Protein AF-A0A1J5NWZ8-F1 (afdb_monomer_lite)

Radius of gyration: 23.75 Å; chains: 1; bounding box: 38×22×72 Å

Foldseek 3Di:
DLVVLLVVLPDDDQDCPDPALPRPNVVVVDDPVRSVVVVVVDDPVRNVVSVVVNVVVNVVVVVVSVVSNVVSVVVVVVVVVVCVVVVVVVVVVVVVVD

InterPro domains:
  IPR043760 Pycsar effector protein domain [PF18967] (3-89)

Sequence (98 aa):
MIMIIVIRASTPFLDSKKKSLFYFGCIAGMERETYFSKSKAYSGEDELTDLRSQVHDLATGLRLKFRRLRFAGWLFTIQFLLFIPLLITLIHNLKQNP

Structure (mmCIF, N/CA/C/O backbone):
data_AF-A0A1J5NWZ8-F1
#
_entry.id   AF-A0A1J5NWZ8-F1
#
loop_
_atom_site.group_PDB
_atom_site.id
_atom_site.type_symbol
_atom_site.label_atom_id
_atom_site.label_alt_id
_atom_site.label_comp_id
_atom_site.label_asym_id
_atom_site.label_entity_id
_atom_site.label_seq_id
_atom_site.pdbx_PDB_ins_code
_atom_site.Cartn_x
_atom_site.Cartn_y
_atom_site.Cartn_z
_atom_site.occupancy
_atom_site.B_iso_or_equiv
_atom_site.auth_seq_id
_atom_site.auth_comp_id
_atom_site.auth_asym_id
_atom_site.auth_atom_id
_atom_site.pdbx_PDB_model_num
ATOM 1 N N . MET A 1 1 ? -11.625 -9.053 13.416 1.00 67.00 1 MET A N 1
ATOM 2 C CA . MET A 1 1 ? -11.796 -8.466 12.063 1.00 67.00 1 MET A CA 1
ATOM 3 C C . MET A 1 1 ? -10.858 -7.280 11.800 1.00 67.00 1 MET A C 1
ATOM 5 O O . MET A 1 1 ? -10.161 -7.298 10.795 1.00 67.00 1 MET A O 1
ATOM 9 N N . ILE A 1 2 ? -10.776 -6.290 12.700 1.00 70.12 2 ILE A N 1
ATOM 10 C CA . ILE A 1 2 ? -9.946 -5.075 12.530 1.00 70.12 2 ILE A CA 1
ATOM 11 C C . ILE A 1 2 ? -8.445 -5.390 12.377 1.00 70.12 2 ILE A C 1
ATOM 13 O O . ILE A 1 2 ? -7.788 -4.850 11.492 1.00 70.12 2 ILE A O 1
ATOM 17 N N . MET A 1 3 ? -7.919 -6.351 13.142 1.00 75.94 3 MET A N 1
ATOM 18 C CA . MET A 1 3 ? -6.514 -6.777 13.045 1.00 75.94 3 MET A CA 1
ATOM 19 C C . MET A 1 3 ? -6.144 -7.356 11.665 1.00 75.94 3 MET A C 1
ATOM 21 O O . MET A 1 3 ? -5.068 -7.082 11.145 1.00 75.94 3 MET A O 1
ATOM 25 N N . ILE A 1 4 ? -7.068 -8.075 11.016 1.00 81.25 4 ILE A N 1
ATOM 26 C CA . ILE A 1 4 ? -6.878 -8.616 9.657 1.00 81.25 4 ILE A CA 1
ATOM 27 C C . ILE A 1 4 ? -6.798 -7.479 8.627 1.00 81.25 4 ILE A C 1
ATOM 29 O O . ILE A 1 4 ? -6.012 -7.550 7.683 1.00 81.25 4 ILE A O 1
ATOM 33 N N . ILE A 1 5 ? -7.591 -6.418 8.812 1.00 78.31 5 ILE A N 1
ATOM 34 C CA . ILE A 1 5 ? -7.568 -5.231 7.946 1.00 78.31 5 ILE A CA 1
ATOM 35 C C . ILE A 1 5 ? -6.230 -4.506 8.081 1.00 78.31 5 ILE A C 1
ATOM 37 O O . ILE A 1 5 ? -5.645 -4.142 7.066 1.00 78.31 5 ILE A O 1
ATOM 41 N N . VAL A 1 6 ? -5.726 -4.340 9.308 1.00 77.75 6 VAL A N 1
ATOM 42 C CA . VAL A 1 6 ? -4.421 -3.716 9.565 1.00 77.75 6 VAL A CA 1
ATOM 43 C C . VAL A 1 6 ? -3.299 -4.522 8.912 1.00 77.75 6 VAL A C 1
ATOM 45 O O . VAL A 1 6 ? -2.523 -3.955 8.153 1.00 77.75 6 VAL A O 1
ATOM 48 N N . ILE A 1 7 ? -3.264 -5.846 9.108 1.00 81.88 7 ILE A N 1
ATOM 49 C CA . ILE A 1 7 ? -2.256 -6.722 8.486 1.00 81.88 7 ILE A CA 1
ATOM 50 C C . ILE A 1 7 ? -2.271 -6.574 6.958 1.00 81.88 7 ILE A C 1
ATOM 52 O O . ILE A 1 7 ? -1.228 -6.331 6.353 1.00 81.88 7 ILE A O 1
ATOM 56 N N . ARG A 1 8 ? -3.454 -6.638 6.333 1.00 78.25 8 ARG A N 1
ATOM 57 C CA . ARG A 1 8 ? -3.594 -6.472 4.877 1.00 78.25 8 ARG A CA 1
ATOM 58 C C . ARG A 1 8 ? -3.240 -5.067 4.391 1.00 78.25 8 ARG A C 1
ATOM 60 O O . ARG A 1 8 ? -2.714 -4.922 3.292 1.00 78.25 8 ARG A O 1
ATOM 67 N N . ALA A 1 9 ? -3.529 -4.032 5.177 1.00 76.38 9 ALA A N 1
ATOM 68 C CA . ALA A 1 9 ? -3.171 -2.655 4.851 1.00 76.38 9 ALA A CA 1
ATOM 69 C C . ALA A 1 9 ? -1.668 -2.380 5.022 1.00 76.38 9 ALA A C 1
ATOM 71 O O . ALA A 1 9 ? -1.153 -1.473 4.373 1.00 76.38 9 ALA A O 1
ATOM 72 N N . SER A 1 10 ? -0.965 -3.150 5.857 1.00 73.88 10 SER A N 1
ATOM 73 C CA . SER A 1 10 ? 0.479 -3.022 6.087 1.00 73.88 10 SER A CA 1
ATOM 74 C C . SER A 1 10 ? 1.321 -3.685 4.995 1.00 73.88 10 SER A C 1
ATOM 76 O O . SER A 1 10 ? 2.420 -3.202 4.707 1.00 73.88 10 SER A O 1
ATOM 78 N N . THR A 1 11 ? 0.805 -4.713 4.312 1.00 76.69 11 THR A N 1
ATOM 79 C CA . THR A 1 11 ? 1.505 -5.381 3.202 1.00 76.69 11 THR A CA 1
ATOM 80 C C . THR A 1 11 ? 1.883 -4.377 2.093 1.00 76.69 11 THR A C 1
ATOM 82 O O . THR A 1 11 ? 1.055 -3.547 1.699 1.00 76.69 11 THR A O 1
ATOM 85 N N . PRO A 1 12 ? 3.144 -4.341 1.618 1.00 66.94 12 PRO A N 1
ATOM 86 C CA . PRO A 1 12 ? 3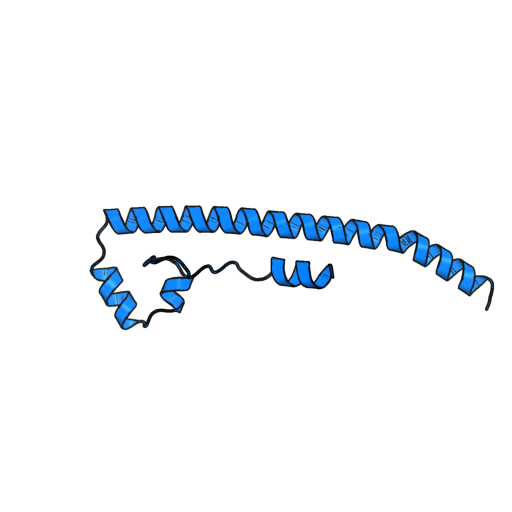.563 -3.465 0.519 1.00 66.94 12 PRO A CA 1
ATOM 87 C C . PRO A 1 12 ? 2.745 -3.721 -0.751 1.00 66.94 12 PRO A C 1
ATOM 89 O O . PRO A 1 12 ? 2.433 -4.862 -1.079 1.00 66.94 12 PRO A O 1
ATOM 92 N N . PHE A 1 13 ? 2.375 -2.641 -1.448 1.00 67.94 13 PHE A N 1
ATOM 93 C CA . PHE A 1 13 ? 1.696 -2.744 -2.736 1.00 67.94 13 PHE A CA 1
ATOM 94 C C . PHE A 1 13 ? 2.752 -2.962 -3.818 1.00 67.94 13 PHE A C 1
ATOM 96 O O . PHE A 1 13 ? 3.500 -2.045 -4.147 1.00 67.94 13 PHE A O 1
ATOM 103 N N . LEU A 1 14 ? 2.821 -4.191 -4.316 1.00 64.94 14 LEU A N 1
ATOM 104 C CA . LEU A 1 14 ? 3.656 -4.611 -5.436 1.00 64.94 14 LEU A CA 1
ATOM 105 C C . LEU A 1 14 ? 2.709 -5.217 -6.471 1.00 64.94 14 LEU A C 1
ATOM 107 O O . LEU A 1 14 ? 2.311 -6.372 -6.349 1.00 64.94 14 LEU A O 1
ATOM 111 N N . ASP A 1 15 ? 2.275 -4.412 -7.435 1.00 65.81 15 ASP A N 1
ATOM 112 C CA . ASP A 1 15 ? 1.356 -4.849 -8.484 1.00 65.81 15 ASP A CA 1
ATOM 113 C C . ASP A 1 15 ? 2.126 -5.223 -9.747 1.00 65.81 15 ASP A C 1
ATOM 115 O O . ASP A 1 15 ? 2.549 -4.365 -10.509 1.00 65.81 15 ASP A O 1
ATOM 119 N N . SER A 1 16 ? 2.316 -6.517 -9.982 1.00 61.44 16 SER A N 1
ATOM 120 C CA . SER A 1 16 ? 3.037 -7.034 -11.150 1.00 61.44 16 SER A CA 1
ATOM 121 C C . SER A 1 16 ? 2.154 -7.235 -12.387 1.00 61.44 16 SER A C 1
ATOM 123 O O . SER A 1 16 ? 2.600 -7.827 -13.367 1.00 61.44 16 SER A O 1
ATOM 125 N N . LYS A 1 17 ? 0.889 -6.784 -12.377 1.00 62.16 17 LYS A N 1
ATOM 126 C CA . LYS A 1 17 ? -0.057 -7.068 -13.472 1.00 62.16 17 LYS A CA 1
ATOM 127 C C . LYS A 1 17 ? 0.214 -6.297 -14.766 1.00 62.16 17 LYS A C 1
ATOM 129 O O . LYS A 1 17 ? -0.362 -6.641 -15.798 1.00 62.16 17 LYS A O 1
ATOM 134 N N . LYS A 1 18 ? 1.047 -5.256 -14.737 1.00 64.88 18 LYS A N 1
ATOM 135 C CA . LYS A 1 18 ? 1.357 -4.441 -15.920 1.00 64.88 18 LYS A CA 1
ATOM 136 C C . LYS A 1 18 ? 2.634 -4.920 -16.603 1.00 64.88 18 LYS A C 1
ATOM 138 O O . LYS A 1 18 ? 3.579 -5.308 -15.937 1.00 64.88 18 LYS A O 1
ATOM 143 N N . LYS A 1 19 ? 2.693 -4.844 -17.935 1.00 68.50 19 LYS A N 1
ATOM 144 C CA . LYS A 1 19 ? 3.948 -5.007 -18.684 1.00 68.50 19 LYS A CA 1
ATOM 145 C C . LYS A 1 19 ? 4.728 -3.696 -18.596 1.00 68.50 19 LYS A C 1
ATOM 147 O O . LYS A 1 19 ? 4.458 -2.782 -19.361 1.00 68.50 19 LYS A O 1
ATOM 152 N N . SER A 1 20 ? 5.643 -3.613 -17.642 1.00 78.81 20 SER A N 1
ATOM 153 C CA . SER A 1 20 ? 6.583 -2.502 -17.492 1.00 78.81 20 SER A CA 1
ATOM 154 C C . SER A 1 20 ? 7.978 -3.082 -17.327 1.00 78.81 20 SER A C 1
ATOM 156 O O . SER A 1 20 ? 8.146 -4.121 -16.679 1.00 78.81 20 SER A O 1
ATOM 158 N N . LEU A 1 21 ? 8.963 -2.448 -17.955 1.00 82.69 21 LEU A N 1
ATOM 159 C CA . LEU A 1 21 ? 10.341 -2.909 -17.901 1.00 82.69 21 LEU A CA 1
ATOM 160 C C . LEU A 1 21 ? 11.010 -2.455 -16.608 1.00 82.69 21 LEU A C 1
ATOM 162 O O . LEU A 1 21 ? 11.793 -3.208 -16.033 1.00 82.69 21 LEU A O 1
ATOM 166 N N . PHE A 1 22 ? 10.647 -1.267 -16.123 1.00 82.19 22 PHE A N 1
ATOM 167 C CA . PHE A 1 22 ? 11.228 -0.677 -14.920 1.00 82.19 22 PHE A CA 1
ATOM 168 C C . PHE A 1 22 ? 10.400 -0.909 -13.651 1.00 82.19 22 PHE A C 1
ATOM 170 O O . PHE A 1 22 ? 10.874 -0.652 -12.541 1.00 82.19 22 PHE A O 1
ATOM 177 N N . TYR A 1 23 ? 9.185 -1.458 -13.763 1.00 84.19 23 TYR A N 1
ATOM 178 C CA . TYR A 1 23 ? 8.378 -1.795 -12.594 1.00 84.19 23 TYR A CA 1
ATOM 179 C C . TYR A 1 23 ? 9.016 -2.891 -11.735 1.00 84.19 23 TYR A C 1
ATOM 181 O O . TYR A 1 23 ? 9.176 -4.027 -12.177 1.00 84.19 23 TYR A O 1
ATOM 189 N N . PHE A 1 24 ? 9.293 -2.591 -10.461 1.00 81.00 24 PHE A N 1
ATOM 190 C CA . PHE A 1 24 ? 9.971 -3.509 -9.535 1.00 81.00 24 PHE A CA 1
ATOM 191 C C . PHE A 1 24 ? 9.320 -4.892 -9.430 1.00 81.00 24 PHE A C 1
ATOM 193 O O . PHE A 1 24 ? 10.023 -5.897 -9.394 1.00 81.00 24 PHE A O 1
ATOM 200 N N . GLY A 1 25 ? 7.985 -4.964 -9.423 1.00 80.06 25 GLY A N 1
ATOM 201 C CA . GLY A 1 25 ? 7.271 -6.246 -9.414 1.00 80.06 25 GLY A CA 1
ATOM 202 C C . GLY A 1 25 ? 7.472 -7.074 -10.690 1.00 80.06 25 GLY A C 1
ATOM 203 O O . GLY A 1 25 ? 7.418 -8.297 -10.630 1.00 80.06 25 GLY A O 1
ATOM 204 N N . CYS A 1 26 ? 7.735 -6.426 -11.826 1.00 83.06 26 CYS A N 1
ATOM 205 C CA . CYS A 1 26 ? 8.002 -7.086 -13.104 1.00 83.06 26 CYS A CA 1
ATOM 206 C C . CYS A 1 26 ? 9.462 -7.517 -13.208 1.00 83.06 26 CYS A C 1
ATOM 208 O O . CYS A 1 26 ? 9.730 -8.634 -13.638 1.00 83.06 26 CYS A O 1
ATOM 210 N N . ILE A 1 27 ? 10.391 -6.672 -12.745 1.00 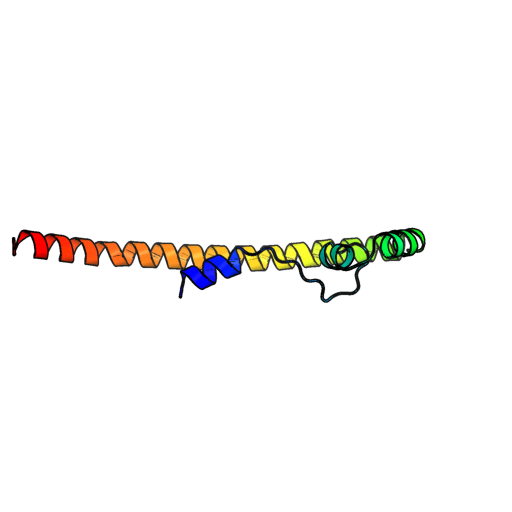87.06 27 ILE A N 1
ATOM 211 C CA . ILE A 1 27 ? 11.819 -7.002 -12.652 1.00 87.06 27 ILE A CA 1
ATOM 212 C C . ILE A 1 27 ? 12.017 -8.223 -11.749 1.00 87.06 27 ILE A C 1
ATOM 214 O O . ILE A 1 27 ? 12.707 -9.160 -12.131 1.00 87.06 27 ILE A O 1
ATOM 218 N N . ALA A 1 28 ? 11.368 -8.249 -10.580 1.00 85.88 28 ALA A N 1
ATOM 219 C CA . ALA A 1 28 ? 11.462 -9.368 -9.642 1.00 85.88 28 ALA A CA 1
ATOM 220 C C . ALA A 1 28 ? 10.922 -10.694 -10.212 1.00 85.88 28 ALA A C 1
ATOM 222 O O . ALA A 1 28 ? 11.328 -11.761 -9.760 1.00 85.88 28 ALA A O 1
ATOM 223 N N . GLY A 1 29 ? 10.008 -10.631 -11.187 1.00 84.56 29 GLY A N 1
ATOM 224 C CA . GLY A 1 29 ? 9.464 -11.797 -11.886 1.00 84.56 29 GLY A CA 1
ATOM 225 C C . GLY A 1 29 ? 10.217 -12.178 -13.164 1.00 84.56 29 GLY A C 1
ATOM 226 O O . GLY A 1 29 ? 9.807 -13.123 -13.835 1.00 84.56 29 GLY A O 1
ATOM 227 N N . MET A 1 30 ? 11.274 -11.449 -13.532 1.00 88.81 30 MET A N 1
ATOM 228 C CA . MET A 1 30 ? 12.031 -11.655 -14.765 1.00 88.81 30 MET A CA 1
ATOM 229 C C . MET A 1 30 ? 13.411 -12.242 -14.464 1.00 88.81 30 MET A C 1
ATOM 231 O O . MET A 1 30 ? 14.067 -11.869 -13.493 1.00 88.81 30 MET A O 1
ATOM 235 N N . GLU A 1 31 ? 13.886 -13.142 -15.324 1.00 92.69 31 GLU A N 1
ATOM 236 C CA . GLU A 1 31 ? 15.270 -13.603 -15.255 1.00 92.69 31 GLU A CA 1
ATOM 237 C C . GLU A 1 31 ? 16.237 -12.447 -15.536 1.00 92.69 31 GLU A C 1
ATOM 239 O O . GLU A 1 31 ? 15.994 -11.611 -16.413 1.00 92.69 31 GLU A O 1
ATOM 244 N N . ARG A 1 32 ? 17.364 -12.423 -14.815 1.00 92.19 32 ARG A N 1
ATOM 245 C CA . ARG A 1 32 ? 18.375 -11.364 -14.914 1.00 92.19 32 ARG A CA 1
ATOM 246 C C . ARG A 1 32 ? 18.795 -11.104 -16.365 1.00 92.19 32 ARG A C 1
ATOM 248 O O . ARG A 1 32 ? 18.751 -9.961 -16.802 1.00 92.19 32 ARG A O 1
ATOM 255 N N . GLU A 1 33 ? 19.167 -12.130 -17.123 1.00 93.31 33 GLU A N 1
ATOM 256 C CA . GLU A 1 33 ? 19.636 -11.961 -18.510 1.00 93.31 33 GLU A CA 1
ATOM 257 C C . GLU A 1 33 ? 18.544 -11.406 -19.437 1.00 93.31 33 GLU A C 1
ATOM 259 O O . GLU A 1 33 ? 18.791 -10.542 -20.286 1.00 93.31 33 GLU A O 1
ATOM 264 N N . THR A 1 34 ? 17.299 -11.831 -19.213 1.00 89.75 34 THR A N 1
ATOM 265 C CA . THR A 1 34 ? 16.132 -11.319 -19.938 1.00 89.75 34 THR A CA 1
ATOM 266 C C . THR A 1 34 ? 15.887 -9.840 -19.626 1.00 89.75 34 THR A C 1
ATOM 268 O O . THR A 1 34 ? 15.553 -9.071 -20.527 1.00 89.75 34 THR A O 1
ATOM 271 N N . TYR A 1 35 ? 16.084 -9.414 -18.377 1.00 91.06 35 TYR A N 1
ATOM 272 C CA . TYR A 1 35 ? 15.980 -8.001 -18.012 1.00 91.06 35 TYR A CA 1
ATOM 273 C C . TYR A 1 35 ? 17.062 -7.165 -18.702 1.00 91.06 35 TYR A C 1
ATOM 275 O O . TYR A 1 35 ? 16.733 -6.187 -19.367 1.00 91.06 35 TYR A O 1
ATOM 283 N N . PHE A 1 36 ? 18.330 -7.581 -18.616 1.00 90.00 36 PHE A N 1
ATOM 284 C CA . PHE A 1 36 ? 19.457 -6.840 -19.196 1.00 90.00 36 PHE A CA 1
ATOM 285 C C . PHE A 1 36 ? 19.365 -6.701 -20.722 1.00 90.00 36 PHE A C 1
ATOM 287 O O . PHE A 1 36 ? 19.686 -5.645 -21.271 1.00 90.00 36 PHE A O 1
ATOM 294 N N . SER A 1 37 ? 18.925 -7.748 -21.425 1.00 91.81 37 SER A N 1
ATOM 295 C CA . SER A 1 37 ? 18.737 -7.688 -22.881 1.00 91.81 37 SER A CA 1
ATOM 296 C C . SER A 1 37 ? 17.620 -6.719 -23.272 1.00 91.81 37 SER A C 1
ATOM 298 O O . SER A 1 37 ? 17.812 -5.884 -24.156 1.00 91.81 37 SER A O 1
ATOM 300 N N . LYS A 1 38 ? 16.477 -6.774 -22.578 1.00 88.44 38 LYS A N 1
ATOM 301 C CA . LYS A 1 38 ? 15.341 -5.884 -22.838 1.00 88.44 38 LYS A CA 1
ATOM 302 C C . LYS A 1 38 ? 15.627 -4.437 -22.451 1.00 88.44 38 LYS A C 1
ATOM 304 O O . LYS A 1 38 ? 15.278 -3.550 -23.219 1.00 88.44 38 LYS A O 1
ATOM 309 N N . SER A 1 39 ? 16.282 -4.192 -21.313 1.00 88.12 39 SER A N 1
ATOM 310 C CA . SER A 1 39 ? 16.632 -2.838 -20.860 1.00 88.12 39 SER A CA 1
ATOM 311 C C . SER A 1 39 ? 17.598 -2.150 -21.816 1.00 88.12 39 SER A C 1
ATOM 313 O O . SER A 1 39 ? 17.474 -0.958 -22.057 1.00 88.12 39 SER A O 1
ATOM 315 N N . LYS A 1 40 ? 18.528 -2.902 -22.415 1.00 87.62 40 LYS A N 1
ATOM 316 C CA . LYS A 1 40 ? 19.475 -2.368 -23.401 1.00 87.62 40 LYS A CA 1
ATOM 317 C C . LYS A 1 40 ? 18.828 -2.053 -24.757 1.00 87.62 40 LYS A C 1
ATOM 319 O O . LYS A 1 40 ? 19.337 -1.207 -25.483 1.00 87.62 40 LYS A O 1
ATOM 324 N N . ALA A 1 41 ? 17.748 -2.750 -25.107 1.00 85.69 41 ALA A N 1
ATOM 325 C CA . ALA A 1 41 ? 17.023 -2.573 -26.366 1.00 85.69 41 ALA A CA 1
ATOM 326 C C . ALA A 1 41 ? 15.875 -1.548 -26.278 1.0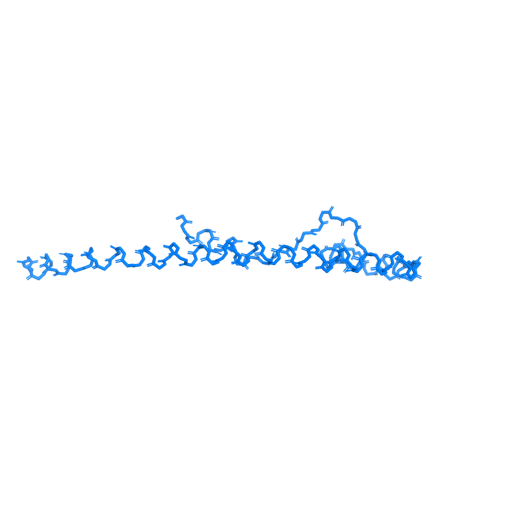0 85.69 41 ALA A C 1
ATOM 328 O O . ALA A 1 41 ? 15.216 -1.288 -27.284 1.00 85.69 41 ALA A O 1
ATOM 329 N N . TYR A 1 42 ? 15.608 -0.999 -25.091 1.00 81.94 42 TYR A N 1
ATOM 330 C CA . TYR A 1 42 ? 14.513 -0.061 -24.859 1.00 81.94 42 TYR A CA 1
ATOM 331 C C . TYR A 1 42 ? 14.893 1.357 -25.304 1.00 81.94 42 TYR A C 1
ATOM 333 O O . TYR A 1 42 ? 16.021 1.797 -25.090 1.00 81.94 42 TYR A O 1
ATOM 341 N N . SER A 1 43 ? 13.968 2.064 -25.958 1.00 82.75 43 SER A N 1
ATOM 342 C CA . SER A 1 43 ? 14.215 3.414 -26.480 1.00 82.75 43 SER A CA 1
ATOM 343 C C . SER A 1 43 ? 14.024 4.485 -25.395 1.00 82.75 43 SER A C 1
ATOM 345 O O . SER A 1 43 ? 13.263 4.280 -24.451 1.00 82.75 43 SER A O 1
ATOM 347 N N . GLY A 1 44 ? 14.677 5.645 -25.536 1.00 82.19 44 GLY A N 1
ATOM 348 C CA . GLY A 1 44 ? 14.638 6.707 -24.519 1.00 82.19 44 GLY A CA 1
ATOM 349 C C . GLY A 1 44 ? 13.248 7.319 -24.272 1.00 82.19 44 GLY A C 1
ATOM 350 O O . GLY A 1 44 ? 12.905 7.623 -23.131 1.00 82.19 44 GLY A O 1
ATOM 351 N N . GLU A 1 45 ? 12.417 7.469 -25.309 1.00 85.31 45 GLU A N 1
ATOM 352 C CA . GLU A 1 45 ? 11.039 7.976 -25.152 1.00 85.31 45 GLU A CA 1
ATOM 353 C C . GLU A 1 45 ? 10.124 6.941 -24.478 1.00 85.31 45 GLU A C 1
ATOM 355 O O . GLU A 1 45 ? 9.317 7.282 -23.603 1.00 85.31 45 GLU A O 1
ATOM 360 N N . ASP A 1 46 ? 10.288 5.661 -24.824 1.00 82.25 46 ASP A N 1
ATOM 361 C CA . ASP A 1 46 ? 9.545 4.565 -24.197 1.00 82.25 46 ASP A CA 1
ATOM 362 C C . ASP A 1 46 ? 9.969 4.375 -22.734 1.00 82.25 46 ASP A C 1
ATOM 364 O O . ASP A 1 46 ? 9.125 4.153 -21.865 1.00 82.25 46 ASP A O 1
ATOM 368 N N . GLU A 1 47 ? 11.264 4.519 -22.437 1.00 87.38 47 GLU A N 1
ATOM 369 C CA . GLU A 1 47 ? 11.828 4.482 -21.084 1.00 87.38 47 GLU A CA 1
ATOM 370 C C . GLU A 1 47 ? 11.258 5.600 -20.208 1.00 87.38 47 GLU A C 1
ATOM 372 O O . GLU A 1 47 ? 10.742 5.337 -19.119 1.00 87.38 47 GLU A O 1
ATOM 377 N N . LEU A 1 48 ? 11.280 6.844 -20.695 1.00 88.31 48 LEU A N 1
ATOM 378 C CA . LEU A 1 48 ? 10.725 7.983 -19.963 1.00 88.31 48 LEU A CA 1
ATOM 379 C C . LEU A 1 48 ? 9.224 7.822 -19.714 1.00 88.31 48 LEU A C 1
ATOM 381 O O . LEU A 1 48 ? 8.725 8.184 -18.644 1.00 88.31 48 LEU A O 1
ATOM 385 N N . THR A 1 49 ? 8.494 7.277 -20.684 1.00 89.50 49 THR A N 1
ATOM 386 C CA . THR A 1 49 ? 7.055 7.030 -20.562 1.00 89.50 49 THR A CA 1
ATOM 387 C C . THR A 1 49 ? 6.748 5.915 -19.557 1.00 89.50 49 THR A C 1
ATOM 389 O O . THR A 1 49 ? 5.840 6.076 -18.732 1.00 89.50 49 THR A O 1
ATOM 392 N N . ASP A 1 50 ? 7.518 4.822 -19.560 1.00 86.69 50 ASP A N 1
ATOM 393 C CA . ASP A 1 50 ? 7.388 3.724 -18.592 1.00 86.69 50 ASP A CA 1
ATOM 394 C C . ASP A 1 50 ? 7.702 4.202 -17.165 1.00 86.69 50 ASP A C 1
ATOM 396 O O . ASP A 1 50 ? 6.920 3.969 -16.242 1.00 86.69 50 ASP A O 1
ATOM 400 N N . LEU A 1 51 ? 8.770 4.987 -16.991 1.00 89.12 51 LEU A N 1
ATOM 401 C CA . LEU A 1 51 ? 9.134 5.585 -15.703 1.00 89.12 51 LEU A CA 1
ATOM 402 C C . LEU A 1 51 ? 8.050 6.531 -15.171 1.00 89.12 51 LEU A C 1
ATOM 404 O O . LEU A 1 51 ? 7.656 6.433 -14.006 1.00 89.12 51 LEU A O 1
ATOM 408 N N . ARG A 1 52 ? 7.520 7.433 -16.009 1.00 90.25 52 ARG A N 1
ATOM 409 C CA . ARG A 1 52 ? 6.414 8.331 -15.616 1.00 90.25 52 ARG A CA 1
ATOM 410 C C . ARG A 1 52 ? 5.181 7.537 -15.190 1.00 90.25 52 ARG A C 1
ATOM 412 O O . ARG A 1 52 ? 4.566 7.859 -14.171 1.00 90.25 52 ARG A O 1
ATOM 419 N N . SER A 1 53 ? 4.855 6.483 -15.936 1.00 87.50 53 SER A N 1
ATOM 420 C CA . SER A 1 53 ? 3.729 5.596 -15.632 1.00 87.50 53 SER A CA 1
ATOM 421 C C . SER A 1 53 ? 3.937 4.865 -14.303 1.00 87.50 53 SER A C 1
ATOM 423 O O . SER A 1 53 ? 3.053 4.887 -13.446 1.00 87.50 53 SER A O 1
ATOM 425 N N . GLN A 1 54 ? 5.131 4.311 -14.074 1.00 87.12 54 GLN A N 1
ATOM 426 C CA . GLN A 1 54 ? 5.504 3.651 -12.823 1.00 87.12 54 GLN A CA 1
ATOM 427 C C . GLN A 1 54 ? 5.386 4.592 -11.621 1.00 87.12 54 GLN A C 1
ATOM 429 O O . GLN A 1 54 ? 4.810 4.212 -10.599 1.00 87.12 54 GLN A O 1
ATOM 434 N N . VAL A 1 55 ? 5.926 5.810 -11.722 1.00 89.38 55 VAL A N 1
ATOM 435 C CA . VAL A 1 55 ? 5.882 6.793 -10.630 1.00 89.38 55 VAL A CA 1
ATOM 436 C C . VAL A 1 55 ? 4.439 7.175 -10.313 1.00 89.38 55 VAL A C 1
ATOM 438 O O . VAL A 1 55 ? 4.051 7.187 -9.142 1.00 89.38 55 VAL A O 1
ATOM 441 N N . HIS A 1 56 ? 3.624 7.437 -11.337 1.00 90.2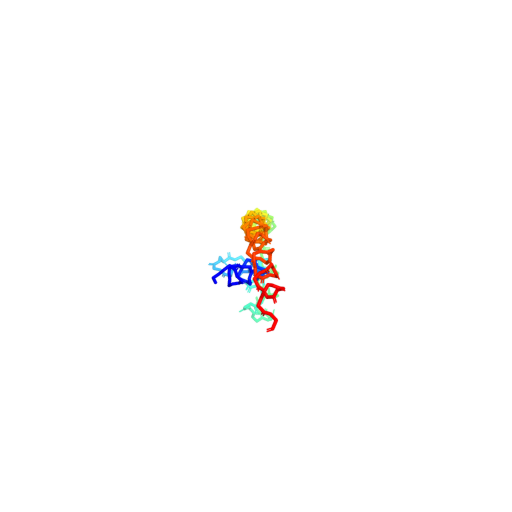5 56 HIS A N 1
ATOM 442 C CA . HIS A 1 56 ? 2.217 7.780 -11.157 1.00 90.25 56 HIS A CA 1
ATOM 443 C C . HIS A 1 56 ? 1.419 6.639 -10.503 1.00 90.25 56 HIS A C 1
ATOM 445 O O . HIS A 1 56 ? 0.669 6.862 -9.544 1.00 90.25 56 HIS A O 1
ATOM 451 N N . ASP A 1 57 ? 1.599 5.409 -10.985 1.00 85.69 57 ASP A N 1
ATOM 452 C CA . ASP A 1 57 ? 0.936 4.226 -10.439 1.00 85.69 57 ASP A CA 1
ATOM 453 C C . ASP A 1 57 ? 1.353 3.968 -8.989 1.00 85.69 57 ASP A C 1
ATOM 455 O O . ASP A 1 57 ? 0.502 3.733 -8.125 1.00 85.69 57 ASP A O 1
ATOM 459 N N . LEU A 1 58 ? 2.653 4.067 -8.694 1.00 86.31 58 LEU A N 1
ATOM 460 C CA . LEU A 1 58 ? 3.181 3.888 -7.346 1.00 86.31 58 LEU A CA 1
ATOM 461 C C . LEU A 1 58 ? 2.636 4.954 -6.392 1.00 86.31 58 LEU A C 1
ATOM 463 O O . LEU A 1 58 ? 2.160 4.618 -5.307 1.00 86.31 58 LEU A O 1
ATOM 467 N N . ALA A 1 59 ? 2.643 6.224 -6.799 1.00 89.69 59 ALA A N 1
ATOM 468 C CA . ALA A 1 59 ? 2.098 7.318 -6.001 1.00 89.69 59 ALA A CA 1
ATOM 469 C C . ALA A 1 59 ? 0.599 7.120 -5.718 1.00 89.69 59 ALA A C 1
ATOM 471 O O . ALA A 1 59 ? 0.144 7.284 -4.581 1.00 89.69 59 ALA A O 1
ATOM 472 N N . THR A 1 60 ? -0.168 6.696 -6.725 1.00 89.00 60 THR A N 1
ATOM 473 C CA . THR A 1 60 ? -1.603 6.415 -6.588 1.00 89.00 60 THR A CA 1
ATOM 474 C C . THR A 1 60 ? -1.861 5.231 -5.653 1.00 89.00 60 THR A C 1
ATOM 476 O O . THR A 1 60 ? -2.694 5.322 -4.742 1.00 89.00 60 THR A O 1
ATOM 479 N N . GLY A 1 61 ? -1.113 4.137 -5.819 1.00 85.94 61 GLY A N 1
ATOM 480 C CA . GLY A 1 61 ? -1.196 2.950 -4.970 1.00 85.94 61 GLY A CA 1
ATOM 481 C C . GLY A 1 61 ? -0.831 3.243 -3.514 1.00 85.94 61 GLY A C 1
ATOM 482 O O . GLY A 1 61 ? -1.570 2.866 -2.600 1.00 85.94 61 GLY A O 1
ATOM 483 N N . LEU A 1 62 ? 0.253 3.991 -3.284 1.00 86.94 62 LEU A N 1
ATOM 484 C CA . LEU A 1 62 ? 0.674 4.428 -1.951 1.00 86.94 62 LEU A CA 1
ATOM 485 C C . LEU A 1 62 ? -0.371 5.330 -1.298 1.00 86.94 62 LEU A C 1
ATOM 487 O O . LEU A 1 62 ? -0.744 5.091 -0.148 1.00 86.94 62 LEU A O 1
ATOM 491 N N . ARG A 1 63 ? -0.911 6.318 -2.023 1.00 89.81 63 ARG A N 1
ATOM 492 C CA . ARG A 1 63 ? -1.983 7.185 -1.509 1.00 89.81 63 ARG A CA 1
ATOM 493 C C . ARG A 1 63 ? -3.186 6.363 -1.052 1.00 89.81 63 ARG A C 1
ATOM 495 O O . ARG A 1 63 ? -3.720 6.597 0.035 1.00 89.81 63 ARG A O 1
ATOM 502 N N . LEU A 1 64 ? -3.608 5.385 -1.853 1.00 86.81 64 LEU A N 1
ATOM 503 C CA . LEU A 1 64 ? -4.715 4.501 -1.497 1.00 86.81 64 LEU A CA 1
ATOM 504 C C . LEU A 1 64 ? -4.384 3.637 -0.270 1.00 86.81 64 LEU A C 1
ATOM 506 O O . LEU A 1 64 ? -5.228 3.506 0.622 1.00 86.81 64 LEU A O 1
ATOM 510 N N . LYS A 1 65 ? -3.165 3.088 -0.200 1.00 86.62 65 LYS A N 1
ATOM 511 C CA . LYS A 1 65 ? -2.679 2.292 0.936 1.00 86.62 65 LYS A CA 1
ATOM 512 C C . LYS A 1 65 ? -2.692 3.103 2.231 1.00 86.62 65 LYS A C 1
ATOM 514 O O . LYS A 1 65 ? -3.327 2.688 3.199 1.00 86.62 65 LYS A O 1
ATOM 519 N N . PHE A 1 66 ? -2.079 4.285 2.240 1.00 87.12 66 PHE A N 1
ATOM 520 C CA . PHE A 1 66 ? -2.043 5.149 3.422 1.00 87.12 66 PHE A CA 1
ATOM 521 C C . PHE A 1 66 ? -3.433 5.626 3.838 1.00 87.12 66 PHE A C 1
ATOM 523 O O . PHE A 1 66 ? -3.718 5.696 5.031 1.00 87.12 66 PHE A O 1
ATOM 530 N N . ARG A 1 67 ? -4.342 5.877 2.886 1.00 89.81 67 ARG A N 1
ATOM 531 C CA . ARG A 1 67 ? -5.739 6.198 3.208 1.00 89.81 67 ARG A CA 1
ATOM 532 C C . ARG A 1 67 ? -6.432 5.051 3.949 1.00 89.81 67 ARG A C 1
ATOM 534 O O . ARG A 1 67 ? -7.096 5.295 4.953 1.00 89.81 67 ARG A O 1
ATOM 541 N N . ARG A 1 68 ? -6.262 3.809 3.480 1.00 87.25 68 ARG A N 1
ATOM 542 C CA . ARG A 1 68 ? -6.809 2.613 4.148 1.00 87.25 68 ARG A CA 1
ATOM 543 C C . ARG A 1 68 ? -6.196 2.416 5.532 1.00 87.25 68 ARG A C 1
ATOM 545 O O . ARG A 1 68 ? -6.929 2.143 6.477 1.00 87.25 68 ARG A O 1
ATOM 552 N N . LEU A 1 69 ? -4.884 2.609 5.662 1.00 87.31 69 LEU A N 1
ATOM 553 C CA . LEU A 1 69 ? -4.188 2.487 6.941 1.00 87.31 69 LEU A CA 1
ATOM 554 C C . LEU A 1 69 ? -4.649 3.554 7.943 1.00 87.31 69 LEU A C 1
ATOM 556 O O . LEU A 1 69 ? -4.933 3.230 9.091 1.00 87.31 69 LEU A O 1
ATOM 560 N N . ARG A 1 70 ? -4.816 4.807 7.500 1.00 89.69 70 ARG A N 1
ATOM 561 C CA . ARG A 1 70 ? -5.355 5.894 8.330 1.00 89.69 70 ARG A CA 1
ATOM 562 C C . ARG A 1 70 ? -6.766 5.580 8.821 1.00 89.69 70 ARG A C 1
ATOM 564 O O . ARG A 1 70 ? -7.067 5.808 9.986 1.00 89.69 70 ARG A O 1
ATOM 571 N N . PHE A 1 71 ? -7.618 5.044 7.949 1.00 89.56 71 PHE A N 1
ATOM 572 C CA . PHE A 1 71 ? -8.969 4.634 8.327 1.00 89.56 71 PHE A CA 1
ATOM 573 C C . PHE A 1 71 ? -8.962 3.484 9.342 1.00 89.56 71 PHE A C 1
ATOM 575 O O . PHE A 1 71 ? -9.659 3.551 10.350 1.00 89.56 71 PHE A O 1
ATOM 582 N N . ALA A 1 72 ? -8.127 2.463 9.122 1.00 88.62 72 ALA A N 1
ATOM 583 C CA . ALA A 1 72 ? -7.953 1.371 10.076 1.00 88.62 72 ALA A CA 1
ATOM 584 C C . ALA A 1 72 ? -7.460 1.878 11.442 1.00 88.62 72 ALA A C 1
ATOM 586 O O . ALA A 1 72 ? -7.979 1.445 12.465 1.00 88.62 72 ALA A O 1
ATOM 587 N N . GLY A 1 73 ? -6.523 2.834 11.454 1.00 88.00 73 GLY A N 1
ATOM 588 C CA . GLY A 1 73 ? -6.048 3.489 12.674 1.00 88.00 73 GLY A CA 1
ATOM 589 C C . GLY A 1 73 ? -7.168 4.194 13.438 1.00 88.00 73 GLY A C 1
ATOM 590 O O . GLY A 1 73 ? -7.324 3.966 14.632 1.00 88.00 73 GLY A O 1
ATOM 591 N N . TRP A 1 74 ? -8.010 4.971 12.749 1.00 91.88 74 TRP A N 1
ATOM 592 C CA . TRP A 1 74 ? -9.177 5.615 13.366 1.00 91.88 74 TRP A CA 1
ATOM 593 C C . TRP A 1 74 ? -10.152 4.615 13.991 1.00 91.88 74 TRP A C 1
ATOM 595 O O . TRP A 1 74 ? -10.581 4.810 15.127 1.00 91.88 74 TRP A O 1
ATOM 605 N N . LEU A 1 75 ? -10.477 3.530 13.281 1.00 89.75 75 LEU A N 1
ATOM 606 C CA . LEU A 1 75 ? -11.340 2.476 13.821 1.00 89.75 75 LEU A CA 1
ATOM 607 C C . LEU A 1 75 ? -10.733 1.827 15.068 1.00 89.75 75 LEU A C 1
ATOM 609 O O . LEU A 1 75 ? -11.454 1.559 16.027 1.00 89.75 75 LEU A O 1
ATOM 613 N N . PHE A 1 76 ? -9.417 1.607 15.071 1.00 88.38 76 PHE A N 1
ATOM 614 C CA . PHE A 1 76 ? -8.705 1.044 16.216 1.00 88.38 76 PHE A CA 1
ATOM 615 C C . PHE A 1 76 ? -8.780 1.966 17.437 1.00 88.38 76 PHE A C 1
ATOM 617 O O . PHE A 1 76 ? -9.065 1.506 18.541 1.00 88.38 76 PHE A O 1
ATOM 624 N N . THR A 1 77 ? -8.592 3.273 17.235 1.00 91.81 77 THR A N 1
ATOM 625 C CA . THR A 1 77 ? -8.711 4.275 18.302 1.00 91.81 77 THR A CA 1
ATOM 626 C C . THR A 1 77 ? -10.117 4.296 18.894 1.00 91.81 77 THR A C 1
ATOM 628 O O . THR A 1 77 ? -10.267 4.264 20.112 1.00 91.81 77 THR A O 1
ATOM 631 N N . ILE A 1 78 ? -11.154 4.297 18.050 1.00 92.38 78 ILE A N 1
ATOM 632 C CA . ILE A 1 78 ? -12.551 4.268 18.512 1.00 92.38 78 ILE A CA 1
ATOM 633 C C . ILE A 1 78 ? -12.829 2.984 19.297 1.00 92.38 78 ILE A C 1
ATOM 635 O O . ILE A 1 78 ? -13.408 3.042 20.379 1.00 92.38 78 ILE A O 1
ATOM 639 N N . GLN A 1 79 ? -12.381 1.831 18.792 1.00 89.69 79 GLN A N 1
ATOM 640 C CA . GLN A 1 79 ? -12.531 0.554 19.487 1.00 89.69 79 GLN A CA 1
ATOM 641 C C . GLN A 1 79 ? -11.879 0.596 20.877 1.00 89.69 79 GLN A C 1
ATOM 643 O O . GLN A 1 79 ? -12.489 0.159 21.849 1.00 89.69 79 GLN A O 1
ATOM 648 N N . PHE A 1 80 ? -10.664 1.139 20.982 1.00 90.94 80 PHE A N 1
ATOM 649 C CA . PHE A 1 80 ? -9.966 1.264 22.259 1.00 90.94 80 PHE A CA 1
ATOM 650 C C . PHE A 1 80 ? -10.713 2.182 23.237 1.00 90.94 80 PHE A C 1
ATOM 652 O O . PHE A 1 80 ? -10.892 1.820 24.396 1.00 90.94 80 PHE A O 1
ATOM 659 N N . LEU A 1 81 ? -11.225 3.324 22.765 1.00 94.69 81 LEU A N 1
ATOM 660 C CA . LEU A 1 81 ? -12.021 4.242 23.588 1.00 94.69 81 LEU A CA 1
ATOM 661 C C . LEU A 1 81 ? -13.313 3.594 24.106 1.00 94.69 81 LEU A C 1
ATOM 663 O O . LEU A 1 81 ? -13.665 3.783 25.267 1.00 94.69 81 LEU A O 1
ATOM 667 N N . LEU A 1 82 ? -13.993 2.789 23.285 1.00 91.75 82 LEU A N 1
ATOM 668 C CA . LEU A 1 82 ? -15.206 2.068 23.689 1.00 91.75 82 LEU A CA 1
ATOM 66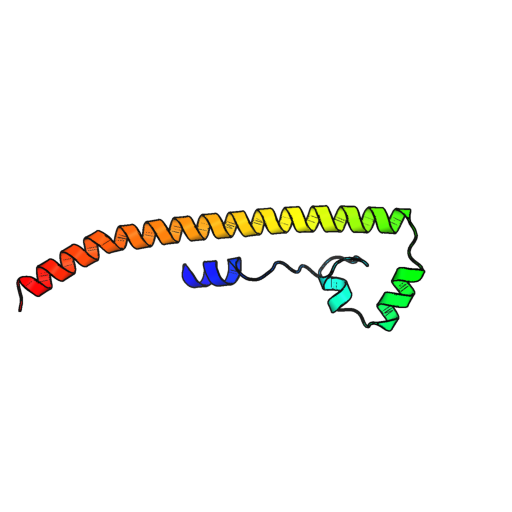9 C C . LEU A 1 82 ? -14.941 0.962 24.723 1.00 91.75 82 LEU A C 1
ATOM 671 O O . LEU A 1 82 ? -15.843 0.612 25.481 1.00 91.75 82 LEU A O 1
ATOM 675 N N . PHE A 1 83 ? -13.718 0.431 24.800 1.00 93.88 83 PHE A N 1
ATOM 676 C CA . PHE A 1 83 ? -13.350 -0.541 25.834 1.00 93.88 83 PHE A CA 1
ATOM 677 C C . PHE A 1 83 ? -13.156 0.082 27.220 1.00 93.88 83 PHE A C 1
ATOM 679 O O . PHE A 1 83 ? -13.302 -0.623 28.217 1.00 93.88 83 PHE A O 1
ATOM 686 N N . ILE A 1 84 ? -12.867 1.383 27.310 1.00 95.12 84 ILE A N 1
ATOM 687 C CA . ILE A 1 84 ? -12.655 2.081 28.587 1.00 95.12 84 ILE A CA 1
ATOM 688 C C . ILE A 1 84 ? -13.863 1.946 29.535 1.00 95.12 84 ILE A C 1
ATOM 690 O O . ILE A 1 84 ? -13.661 1.479 30.656 1.00 95.12 84 ILE A O 1
ATOM 694 N N . PRO A 1 85 ? -15.110 2.288 29.148 1.00 94.31 85 PRO A N 1
ATOM 695 C CA . PRO A 1 85 ? -16.256 2.145 30.047 1.00 94.31 85 PRO A CA 1
ATOM 696 C C . PRO A 1 85 ? -16.505 0.688 30.451 1.00 94.31 85 PRO A C 1
ATOM 698 O O . PRO A 1 85 ? -16.787 0.426 31.615 1.00 94.31 85 PRO A O 1
ATOM 701 N N . LEU A 1 86 ? -16.323 -0.265 29.531 1.00 93.31 86 LEU A N 1
ATOM 702 C CA . LEU A 1 86 ? -16.418 -1.698 29.829 1.00 93.31 86 LEU A CA 1
ATOM 703 C C . LEU A 1 86 ? -15.415 -2.126 30.905 1.00 93.31 86 LEU A C 1
ATOM 705 O O . LEU A 1 86 ? -15.789 -2.823 31.846 1.00 93.31 86 LEU A O 1
ATOM 709 N N . LEU A 1 87 ? -14.161 -1.681 30.796 1.00 94.62 87 LEU A N 1
ATOM 710 C CA . LEU A 1 87 ? -13.135 -1.942 31.806 1.00 94.62 87 LEU A CA 1
ATOM 711 C C . LEU A 1 87 ? -13.500 -1.313 33.151 1.00 94.62 87 LEU A C 1
ATOM 713 O O . LEU A 1 87 ? -13.368 -1.974 34.177 1.00 94.62 87 LEU A O 1
ATOM 717 N N . ILE A 1 88 ? -14.008 -0.078 33.158 1.00 95.75 88 ILE A N 1
ATOM 718 C CA . ILE A 1 88 ? -14.463 0.588 34.386 1.00 95.75 88 ILE A CA 1
ATOM 719 C C . ILE A 1 88 ? -15.587 -0.219 35.050 1.00 95.75 88 ILE A C 1
ATOM 721 O O . ILE A 1 88 ? -15.508 -0.505 36.245 1.00 95.75 88 ILE A O 1
ATOM 725 N N . THR A 1 89 ? -16.610 -0.632 34.295 1.00 95.25 89 THR A N 1
ATOM 726 C CA . THR A 1 89 ? -17.730 -1.430 34.819 1.00 95.25 89 THR A CA 1
ATOM 727 C C . THR A 1 89 ? -17.275 -2.795 35.333 1.00 95.25 89 THR A C 1
ATOM 729 O O . THR A 1 89 ? -17.747 -3.238 36.383 1.00 95.25 89 THR A O 1
ATOM 732 N N . LEU A 1 90 ? -16.351 -3.451 34.628 1.00 94.44 90 LEU A N 1
ATOM 733 C CA . LEU A 1 90 ? -15.785 -4.737 35.030 1.00 94.44 90 LEU A CA 1
ATOM 734 C C . LEU A 1 90 ? -15.005 -4.615 36.344 1.00 94.44 90 LEU A C 1
ATOM 736 O O . LEU A 1 90 ? -15.239 -5.391 37.268 1.00 94.44 90 LEU A O 1
ATOM 740 N N . ILE A 1 91 ? -14.124 -3.615 36.451 1.00 95.56 91 ILE A N 1
ATOM 741 C CA . ILE A 1 91 ? -13.347 -3.342 37.669 1.00 95.56 91 ILE A CA 1
ATOM 742 C C . ILE A 1 91 ? -14.283 -3.026 38.838 1.00 95.56 91 ILE A C 1
ATOM 744 O O . ILE A 1 91 ? -14.072 -3.515 39.945 1.00 95.56 91 ILE A O 1
ATOM 748 N N . HIS A 1 92 ? -15.331 -2.233 38.603 1.00 95.06 92 HIS A N 1
ATOM 749 C CA . HIS A 1 92 ? -16.306 -1.908 39.640 1.00 95.06 92 HIS A CA 1
ATOM 750 C C . HIS A 1 92 ? -17.045 -3.156 40.148 1.00 95.06 92 HIS A C 1
ATOM 752 O O . HIS A 1 92 ? -17.165 -3.336 41.357 1.00 95.06 92 HIS A O 1
ATOM 758 N N . ASN A 1 93 ? -17.473 -4.044 39.243 1.00 94.19 93 ASN A N 1
ATOM 759 C CA . ASN A 1 93 ? -18.135 -5.301 39.608 1.00 94.19 93 ASN A CA 1
ATOM 760 C C . ASN A 1 93 ? -17.208 -6.256 40.370 1.00 94.19 93 ASN A C 1
ATOM 762 O O . ASN A 1 93 ? -17.618 -6.803 41.390 1.00 94.19 93 ASN A O 1
ATOM 766 N N . LEU A 1 94 ? -15.961 -6.421 39.917 1.00 92.88 94 LEU A N 1
ATOM 767 C CA . LEU A 1 94 ? -14.954 -7.241 40.605 1.00 92.88 94 LEU A CA 1
ATOM 768 C C . LEU A 1 94 ? -14.619 -6.705 42.001 1.00 92.88 94 LEU A C 1
ATOM 770 O O . LEU A 1 94 ? -14.358 -7.477 42.911 1.00 92.88 94 LEU A O 1
ATOM 774 N N . LYS A 1 95 ? -14.639 -5.381 42.195 1.00 87.81 95 LYS A N 1
ATOM 775 C CA . LYS A 1 95 ? -14.416 -4.776 43.514 1.00 87.81 95 LYS A CA 1
ATOM 776 C C . LYS A 1 95 ? -15.603 -4.976 44.467 1.00 87.81 95 LYS A C 1
ATOM 778 O O . LYS A 1 95 ? -15.393 -5.010 45.675 1.00 87.81 95 LYS A O 1
ATOM 783 N N . GLN A 1 96 ? -16.833 -5.048 43.951 1.00 76.94 96 GLN A N 1
ATOM 784 C CA . GLN A 1 96 ? -18.040 -5.245 44.767 1.00 76.94 96 GLN A CA 1
ATOM 785 C C . GLN A 1 96 ? -18.349 -6.719 45.073 1.00 76.94 96 GLN A C 1
ATOM 787 O O . GLN A 1 96 ? -18.969 -6.983 46.098 1.00 76.94 96 GLN A O 1
ATOM 792 N N . ASN A 1 97 ? -17.896 -7.658 44.237 1.00 61.78 97 ASN A N 1
ATOM 793 C CA . ASN A 1 97 ? -17.957 -9.104 44.483 1.00 61.78 97 ASN A CA 1
ATOM 794 C C . ASN A 1 97 ? -16.529 -9.678 44.613 1.00 61.78 97 ASN A C 1
ATOM 796 O O . ASN A 1 97 ? -16.024 -10.210 43.621 1.00 61.78 97 ASN A O 1
ATOM 800 N N . PRO A 1 98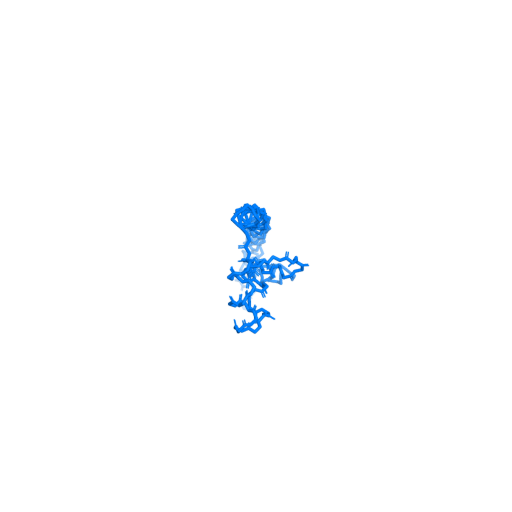 ? -15.860 -9.509 45.772 1.00 58.38 98 PRO A N 1
ATOM 801 C CA . PRO A 1 98 ? -14.530 -10.069 46.011 1.00 58.38 98 PRO A CA 1
ATOM 802 C C . PRO A 1 98 ? -14.520 -11.602 46.066 1.00 58.38 98 PRO A C 1
ATOM 804 O O . PRO A 1 98 ? -15.545 -12.197 46.473 1.00 58.38 98 PRO A O 1
#

Secondary structure (DSSP, 8-state):
-HHHHHHHHHS------S--SS-HHHHTTS-HHHHHHHHHH--HHHHHHHHHHHHHHHHHHHHHHHHHHHHHHHHHHHHHHHHHHHHHHHHHHHHH--

pLDDT: mean 84.73, std 8.92, range [58.38, 95.75]

Organism: NCBI:txid410659